Protein AF-A0A0F5K1A6-F1 (afdb_monomer_lite)

Structure (mmCIF, N/CA/C/O backbone):
data_AF-A0A0F5K1A6-F1
#
_entry.id   AF-A0A0F5K1A6-F1
#
loop_
_atom_site.group_PDB
_atom_site.id
_atom_site.type_symbol
_a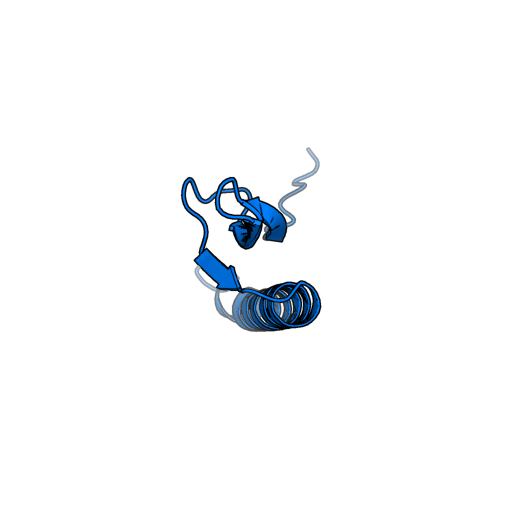tom_site.label_atom_id
_atom_site.label_alt_id
_atom_site.label_comp_id
_atom_site.label_asym_id
_atom_site.label_entity_id
_atom_site.label_seq_id
_atom_site.pdbx_PDB_ins_code
_atom_site.Cartn_x
_atom_site.Cartn_y
_atom_site.Cartn_z
_atom_site.occupancy
_atom_site.B_iso_or_equiv
_atom_site.auth_seq_id
_atom_site.auth_comp_id
_atom_site.auth_asym_id
_atom_site.auth_atom_id
_atom_site.pdbx_PDB_model_num
ATOM 1 N N . MET A 1 1 ? 34.954 -2.073 -0.230 1.00 43.25 1 MET A N 1
ATOM 2 C CA . MET A 1 1 ? 33.758 -1.528 0.445 1.00 43.25 1 MET A CA 1
ATOM 3 C C . MET A 1 1 ? 32.568 -2.039 -0.340 1.00 43.25 1 MET A C 1
ATOM 5 O O . MET A 1 1 ? 32.477 -1.736 -1.521 1.00 43.25 1 MET A O 1
ATOM 9 N N . TYR A 1 2 ? 31.781 -2.938 0.248 1.00 43.03 2 TYR A N 1
ATOM 10 C CA . TYR A 1 2 ? 30.648 -3.567 -0.426 1.00 43.03 2 TYR A CA 1
ATOM 11 C C . TYR A 1 2 ? 29.520 -2.540 -0.516 1.00 43.03 2 TYR A C 1
ATOM 13 O O . TYR A 1 2 ? 28.997 -2.117 0.511 1.00 43.03 2 TYR A O 1
ATOM 21 N N . TYR A 1 3 ? 29.198 -2.093 -1.729 1.00 47.50 3 TYR A N 1
ATOM 22 C CA . TYR A 1 3 ? 27.975 -1.341 -1.975 1.00 47.50 3 TYR A CA 1
ATOM 23 C C . TYR A 1 3 ? 26.823 -2.339 -1.955 1.00 47.50 3 TYR A C 1
ATOM 25 O O . TYR A 1 3 ? 26.464 -2.903 -2.987 1.00 47.50 3 TYR A O 1
ATOM 33 N N . ASP A 1 4 ? 26.268 -2.580 -0.770 1.00 48.72 4 ASP A N 1
ATOM 34 C CA . ASP A 1 4 ? 24.930 -3.149 -0.654 1.00 48.72 4 ASP A CA 1
ATOM 35 C C . ASP A 1 4 ? 23.932 -2.032 -0.983 1.00 48.72 4 ASP A C 1
ATOM 37 O O . ASP A 1 4 ? 23.308 -1.419 -0.124 1.00 48.72 4 ASP A O 1
ATOM 41 N N . THR A 1 5 ? 23.891 -1.662 -2.262 1.00 47.81 5 THR A N 1
ATOM 42 C CA . THR A 1 5 ? 22.853 -0.789 -2.807 1.00 47.81 5 THR A CA 1
ATOM 43 C C . THR A 1 5 ? 21.892 -1.662 -3.593 1.00 47.81 5 THR A C 1
ATOM 45 O O . THR A 1 5 ? 21.575 -1.393 -4.753 1.00 47.81 5 THR A O 1
ATOM 48 N N . SER A 1 6 ? 21.422 -2.740 -2.967 1.00 53.31 6 SER A N 1
ATOM 49 C CA . SER A 1 6 ? 20.142 -3.301 -3.360 1.00 53.31 6 SER A CA 1
ATOM 50 C C . SER A 1 6 ? 19.135 -2.207 -3.029 1.00 53.31 6 SER A C 1
ATOM 52 O O . SER A 1 6 ? 18.763 -2.015 -1.876 1.00 53.31 6 SER A O 1
ATOM 54 N N . ASN A 1 7 ? 18.764 -1.409 -4.032 1.00 56.28 7 ASN A N 1
ATOM 55 C CA . ASN A 1 7 ? 17.706 -0.398 -3.970 1.00 56.28 7 ASN A CA 1
ATOM 56 C C . ASN A 1 7 ? 16.345 -1.120 -3.863 1.00 56.28 7 ASN A C 1
ATOM 58 O O . ASN A 1 7 ? 15.423 -0.928 -4.657 1.00 56.28 7 ASN A O 1
ATOM 62 N N . GLU A 1 8 ? 16.286 -2.091 -2.954 1.00 64.38 8 GLU A N 1
ATOM 63 C CA . GLU A 1 8 ? 15.239 -3.070 -2.819 1.00 64.38 8 GLU A CA 1
ATOM 64 C C . GLU A 1 8 ? 14.159 -2.405 -1.999 1.00 64.38 8 GLU A C 1
ATOM 66 O O . GLU A 1 8 ? 14.273 -2.136 -0.804 1.00 64.38 8 GLU A O 1
ATOM 71 N N . THR A 1 9 ? 13.118 -2.017 -2.712 1.00 71.25 9 THR A N 1
ATOM 72 C CA . THR A 1 9 ? 12.010 -1.324 -2.103 1.00 71.25 9 THR A CA 1
ATOM 73 C C . THR A 1 9 ? 11.192 -2.343 -1.315 1.00 71.25 9 THR A C 1
ATOM 75 O O . THR A 1 9 ? 10.471 -3.153 -1.897 1.00 71.25 9 THR A O 1
ATOM 78 N N . ILE A 1 10 ? 11.336 -2.329 0.011 1.00 77.88 10 ILE A N 1
ATOM 79 C CA . ILE A 1 10 ? 10.623 -3.241 0.908 1.00 77.88 10 ILE A CA 1
ATOM 80 C C . ILE A 1 10 ? 9.205 -2.710 1.144 1.00 77.88 10 ILE A C 1
ATOM 82 O O . ILE A 1 10 ? 9.011 -1.598 1.645 1.00 77.88 10 ILE A O 1
ATOM 86 N N . TYR A 1 11 ? 8.209 -3.534 0.817 1.00 82.69 11 TYR A N 1
ATOM 87 C CA . TYR A 1 11 ? 6.799 -3.290 1.119 1.00 82.69 11 TYR A CA 1
ATOM 88 C C . TYR A 1 11 ? 6.368 -4.147 2.303 1.00 82.69 11 TYR A C 1
ATOM 90 O O . TYR A 1 11 ? 6.595 -5.355 2.336 1.00 82.69 11 TYR A O 1
ATOM 98 N N . ARG A 1 12 ? 5.723 -3.519 3.282 1.00 86.38 12 ARG A N 1
ATOM 99 C CA . ARG A 1 12 ? 5.206 -4.155 4.491 1.00 86.38 12 ARG A CA 1
ATOM 100 C C . ARG A 1 12 ? 3.688 -4.127 4.455 1.00 86.38 12 ARG A C 1
ATOM 102 O O . ARG A 1 12 ? 3.093 -3.069 4.259 1.00 86.38 12 ARG A O 1
ATOM 109 N N . VAL A 1 13 ? 3.075 -5.283 4.678 1.00 89.00 13 VAL A N 1
ATOM 110 C CA . VAL A 1 13 ? 1.627 -5.409 4.858 1.00 89.00 13 VAL A CA 1
ATOM 111 C C . VAL A 1 13 ? 1.365 -5.530 6.353 1.00 89.00 13 VAL A C 1
ATOM 113 O O . VAL A 1 13 ? 1.773 -6.504 6.983 1.00 89.00 13 VAL A O 1
ATOM 116 N N . LEU A 1 14 ? 0.739 -4.514 6.935 1.00 89.06 14 LEU A N 1
ATOM 117 C CA . LEU A 1 14 ? 0.477 -4.424 8.370 1.00 89.06 14 LEU A CA 1
ATOM 118 C C . LEU A 1 14 ? -1.013 -4.231 8.604 1.00 89.06 14 LEU A C 1
ATOM 120 O O . LEU A 1 14 ? -1.715 -3.665 7.773 1.00 89.06 14 LEU A O 1
ATOM 124 N N . ARG A 1 15 ? -1.512 -4.681 9.753 1.00 88.44 15 ARG A N 1
ATOM 125 C CA . ARG A 1 15 ? -2.895 -4.407 10.134 1.00 88.44 15 ARG A CA 1
ATOM 126 C C . ARG A 1 15 ? -2.980 -3.043 10.819 1.00 88.44 15 ARG A C 1
ATOM 128 O O . ARG A 1 15 ? -2.342 -2.825 11.847 1.00 88.44 15 ARG A O 1
ATOM 135 N N . GLY A 1 16 ? -3.750 -2.139 10.229 1.00 86.25 16 GLY A N 1
ATOM 136 C CA . GLY A 1 16 ? -4.033 -0.805 10.732 1.00 86.25 16 GLY A CA 1
ATOM 137 C C . GLY A 1 16 ? -4.902 -0.827 11.989 1.00 86.25 16 GLY A C 1
ATOM 138 O O . GLY A 1 16 ? -5.585 -1.806 12.302 1.00 86.25 16 GLY A O 1
ATOM 139 N N . LYS A 1 17 ? -4.888 0.289 12.726 1.00 84.38 17 LYS A N 1
ATOM 140 C CA . LYS A 1 17 ? -5.679 0.470 13.961 1.00 84.38 17 LYS A CA 1
ATOM 141 C C . LYS A 1 17 ? -7.192 0.484 13.717 1.00 84.38 17 LYS A C 1
ATOM 143 O O . LYS A 1 17 ? -7.962 0.282 14.646 1.00 84.38 17 LYS A O 1
ATOM 148 N N . ASP A 1 18 ? -7.598 0.729 12.479 1.00 85.38 18 ASP A N 1
ATOM 149 C CA . ASP A 1 18 ? -8.970 0.673 11.974 1.00 85.38 18 ASP A CA 1
ATOM 150 C C . ASP A 1 18 ? -9.411 -0.754 11.595 1.00 85.38 18 ASP A C 1
ATOM 152 O O . ASP A 1 18 ? -10.541 -0.962 11.164 1.00 85.38 18 ASP A O 1
ATOM 156 N N . GLY A 1 19 ? -8.531 -1.748 11.760 1.00 87.75 19 GLY A N 1
ATOM 157 C CA . GLY A 1 19 ? -8.801 -3.146 11.440 1.00 87.75 19 GLY A CA 1
ATOM 158 C C . GLY A 1 19 ? -8.578 -3.511 9.972 1.00 87.75 19 GLY A C 1
ATOM 159 O O . GLY A 1 19 ? -8.681 -4.702 9.655 1.00 87.75 19 GLY A O 1
ATOM 160 N N . ARG A 1 20 ? -8.231 -2.533 9.122 1.00 92.00 20 ARG A N 1
ATOM 161 C CA . ARG A 1 20 ? -7.902 -2.693 7.698 1.00 92.00 20 ARG A CA 1
ATOM 162 C C . ARG A 1 20 ? -6.438 -3.077 7.503 1.00 92.00 20 ARG A C 1
ATOM 164 O O . ARG A 1 20 ? -5.604 -2.857 8.372 1.00 92.00 20 ARG A O 1
ATOM 171 N N . TRP A 1 21 ? -6.112 -3.664 6.365 1.00 92.31 21 TRP A N 1
ATOM 172 C CA . TRP A 1 21 ? -4.752 -3.993 5.956 1.00 92.31 21 TRP A CA 1
ATOM 173 C C . TRP A 1 21 ? -4.120 -2.823 5.219 1.00 92.31 21 TRP A C 1
ATOM 175 O O . TRP A 1 21 ? -4.643 -2.352 4.216 1.00 92.31 21 TRP A O 1
ATOM 185 N N . GLU A 1 22 ? -2.985 -2.353 5.709 1.00 91.75 22 GLU A N 1
ATOM 186 C CA . GLU A 1 22 ? -2.248 -1.228 5.159 1.00 91.75 22 GLU A CA 1
ATOM 187 C C . GLU A 1 22 ? -0.967 -1.727 4.489 1.00 91.75 22 GLU A C 1
ATOM 189 O O . GLU A 1 22 ? -0.186 -2.473 5.085 1.00 91.75 22 GLU A O 1
ATOM 194 N N . VAL A 1 23 ? -0.730 -1.287 3.255 1.00 90.00 23 VAL A N 1
ATOM 195 C CA . VAL A 1 23 ? 0.525 -1.540 2.542 1.00 90.00 23 VAL A CA 1
ATOM 196 C C . VAL A 1 23 ? 1.398 -0.303 2.677 1.00 90.00 23 VAL A C 1
ATOM 198 O O . VAL A 1 23 ? 1.046 0.769 2.188 1.00 90.00 23 VAL A O 1
ATOM 201 N N . THR A 1 24 ? 2.534 -0.439 3.352 1.00 87.75 24 THR A N 1
ATOM 202 C CA . THR A 1 24 ? 3.469 0.659 3.621 1.00 87.75 24 THR A CA 1
ATOM 203 C C . THR A 1 24 ? 4.834 0.316 3.054 1.00 87.75 24 THR A C 1
ATOM 205 O O . THR A 1 24 ? 5.347 -0.777 3.274 1.00 87.75 24 THR A O 1
ATOM 208 N N . GLN A 1 25 ? 5.437 1.245 2.326 1.00 84.12 25 GLN A N 1
ATOM 209 C CA . GLN A 1 25 ? 6.832 1.125 1.917 1.00 84.12 25 GLN A CA 1
ATOM 210 C C . GLN A 1 25 ? 7.732 1.515 3.091 1.00 84.12 25 GLN A C 1
ATOM 212 O O . GLN A 1 25 ? 7.428 2.469 3.799 1.00 84.12 25 GLN A O 1
ATOM 217 N N . GLU A 1 26 ? 8.837 0.806 3.301 1.00 77.44 26 GLU A N 1
ATOM 218 C CA . GLU A 1 26 ? 9.722 1.027 4.454 1.00 77.44 26 GLU A CA 1
ATOM 219 C C . GLU A 1 26 ? 10.221 2.476 4.586 1.00 77.44 26 GLU A C 1
ATOM 221 O O . GLU A 1 26 ? 10.328 3.008 5.690 1.00 77.44 26 GLU A O 1
ATOM 226 N N . THR A 1 27 ? 10.458 3.144 3.459 1.00 74.75 27 THR A N 1
ATOM 227 C CA . THR A 1 27 ? 10.890 4.546 3.395 1.00 74.75 27 THR A CA 1
ATOM 228 C C . THR A 1 27 ? 9.733 5.547 3.482 1.00 74.75 27 THR A C 1
ATOM 230 O O . THR A 1 27 ? 9.959 6.740 3.702 1.00 74.75 27 THR A O 1
ATOM 233 N N . ALA A 1 28 ? 8.485 5.094 3.340 1.00 74.69 28 ALA A N 1
ATOM 234 C CA . ALA A 1 28 ? 7.309 5.949 3.359 1.00 74.69 28 ALA A CA 1
ATOM 235 C C . ALA A 1 28 ? 6.749 6.097 4.780 1.00 74.69 28 ALA A C 1
ATOM 237 O O . ALA A 1 28 ? 6.388 5.136 5.452 1.00 74.69 28 ALA A O 1
ATOM 238 N N . LYS A 1 29 ? 6.573 7.349 5.220 1.00 76.00 29 LYS A N 1
ATOM 239 C CA . LYS A 1 29 ? 5.918 7.666 6.504 1.00 76.00 29 LYS A CA 1
ATOM 240 C C . LYS A 1 29 ? 4.407 7.402 6.508 1.00 76.00 29 LYS A C 1
ATOM 242 O O . LYS A 1 29 ? 3.774 7.544 7.551 1.00 76.00 29 LYS A O 1
ATOM 247 N N . ARG A 1 30 ? 3.808 7.111 5.351 1.00 81.19 30 ARG A N 1
ATOM 248 C CA . ARG A 1 30 ? 2.364 6.924 5.181 1.00 81.19 30 ARG A CA 1
ATOM 249 C C . ARG A 1 30 ? 2.089 5.629 4.421 1.00 81.19 30 ARG A C 1
ATOM 251 O O . ARG A 1 30 ? 2.863 5.301 3.520 1.00 81.19 30 ARG A O 1
ATOM 258 N N . PRO A 1 31 ? 0.990 4.932 4.748 1.00 85.19 31 PRO A N 1
ATOM 259 C CA . PRO A 1 31 ? 0.551 3.791 3.965 1.00 85.19 31 PRO A CA 1
ATOM 260 C C . PRO A 1 31 ? 0.214 4.244 2.542 1.00 85.19 31 PRO A C 1
ATOM 262 O O . PRO A 1 31 ? -0.415 5.284 2.343 1.00 85.19 31 PRO A O 1
ATOM 265 N N . LEU A 1 32 ? 0.658 3.461 1.564 1.00 85.88 32 LEU A N 1
ATOM 266 C CA . LEU A 1 32 ? 0.386 3.679 0.144 1.00 85.88 32 LEU A CA 1
ATOM 267 C C . LEU A 1 32 ? -1.071 3.363 -0.179 1.00 85.88 32 LEU A C 1
ATOM 269 O O . LEU A 1 32 ? -1.717 4.083 -0.936 1.00 85.88 32 LEU A O 1
ATOM 273 N N . ALA A 1 33 ? -1.582 2.289 0.418 1.00 87.75 33 ALA A N 1
ATOM 274 C CA . ALA A 1 33 ? -2.936 1.818 0.204 1.00 87.75 33 ALA A CA 1
ATOM 275 C C . ALA A 1 33 ? -3.475 1.104 1.447 1.00 87.75 33 ALA A C 1
ATOM 277 O O . ALA A 1 33 ? -2.716 0.629 2.299 1.00 87.75 33 ALA A O 1
ATOM 278 N N . ARG A 1 34 ? -4.805 1.043 1.533 1.00 90.50 34 ARG A N 1
ATOM 279 C CA . ARG A 1 34 ? -5.552 0.366 2.593 1.00 90.50 34 ARG A CA 1
ATOM 280 C C . ARG A 1 34 ? -6.590 -0.551 1.972 1.00 90.50 34 ARG A C 1
ATOM 282 O O . ARG A 1 34 ? -7.260 -0.152 1.024 1.00 90.50 34 ARG A O 1
ATOM 289 N N . PHE A 1 35 ? -6.756 -1.730 2.547 1.00 91.31 35 PHE A N 1
ATOM 290 C CA . PHE A 1 35 ? -7.636 -2.776 2.050 1.00 91.31 35 PHE A CA 1
ATOM 291 C C . PHE A 1 35 ? -8.403 -3.417 3.199 1.00 91.31 35 PHE A C 1
ATOM 293 O O . PHE A 1 35 ? -7.886 -3.554 4.303 1.00 91.31 35 PHE A O 1
ATOM 300 N N . ASP A 1 36 ? -9.631 -3.856 2.950 1.00 90.69 36 ASP A N 1
ATOM 301 C CA . ASP A 1 36 ? -10.405 -4.582 3.963 1.00 90.69 36 ASP A CA 1
ATOM 302 C C . ASP A 1 36 ? -9.956 -6.054 4.079 1.00 90.69 36 ASP A C 1
ATOM 304 O O . ASP A 1 36 ? -10.106 -6.675 5.133 1.00 90.69 36 ASP A O 1
ATOM 308 N N . ARG A 1 37 ? -9.349 -6.612 3.019 1.00 91.88 37 ARG A N 1
ATOM 309 C CA . ARG A 1 37 ? -8.865 -8.000 2.957 1.00 91.88 37 ARG A CA 1
ATOM 310 C C . ARG A 1 37 ? -7.345 -8.082 2.874 1.00 91.88 37 ARG A C 1
ATOM 312 O O . ARG A 1 37 ? -6.695 -7.270 2.221 1.00 91.88 37 ARG A O 1
ATOM 319 N N . MET A 1 38 ? -6.795 -9.108 3.522 1.00 88.88 38 MET A N 1
ATOM 320 C CA . MET A 1 38 ? -5.356 -9.380 3.517 1.00 88.88 38 MET A CA 1
ATOM 321 C C . MET A 1 38 ? -4.870 -9.770 2.121 1.00 88.88 38 MET A C 1
ATOM 323 O O . MET A 1 38 ? -3.801 -9.332 1.706 1.00 88.88 38 MET A O 1
ATOM 327 N N . ASP A 1 39 ? -5.662 -10.570 1.404 1.00 90.88 39 ASP A N 1
ATOM 328 C CA . ASP A 1 39 ? -5.321 -11.055 0.066 1.00 90.88 39 ASP A CA 1
ATOM 329 C C . ASP A 1 39 ? -5.163 -9.899 -0.925 1.00 90.88 39 ASP A C 1
ATOM 331 O O . ASP A 1 39 ? -4.159 -9.838 -1.632 1.00 90.88 39 ASP A O 1
ATOM 335 N N . ASP A 1 40 ? -6.079 -8.926 -0.889 1.00 91.69 40 ASP A N 1
ATOM 336 C CA . ASP A 1 40 ? -6.023 -7.725 -1.732 1.00 91.69 40 ASP A CA 1
ATOM 337 C C . ASP A 1 40 ? -4.772 -6.885 -1.418 1.00 91.69 40 ASP A C 1
ATOM 339 O O . ASP A 1 40 ? -4.068 -6.438 -2.324 1.00 91.69 40 ASP A O 1
ATOM 343 N N . ALA A 1 41 ? -4.437 -6.731 -0.130 1.00 89.56 41 ALA A N 1
ATOM 344 C CA . ALA A 1 41 ? -3.233 -6.019 0.297 1.00 89.56 41 ALA A CA 1
ATOM 345 C C . ALA A 1 41 ? -1.940 -6.730 -0.134 1.00 89.56 41 ALA A C 1
ATOM 347 O O . ALA A 1 41 ? -0.984 -6.080 -0.562 1.00 89.56 41 ALA A O 1
ATOM 348 N N . MET A 1 42 ? -1.901 -8.062 -0.041 1.00 88.75 42 MET A N 1
ATOM 349 C CA . MET A 1 42 ? -0.767 -8.862 -0.506 1.00 88.75 42 MET A CA 1
ATOM 350 C C . MET A 1 42 ? -0.613 -8.805 -2.022 1.00 88.75 42 MET A C 1
ATOM 352 O O . MET A 1 42 ? 0.512 -8.670 -2.505 1.00 88.75 42 MET A O 1
ATOM 356 N N . GLN A 1 43 ? -1.714 -8.909 -2.766 1.00 91.50 43 GLN A N 1
ATOM 357 C CA . GLN A 1 43 ? -1.692 -8.818 -4.222 1.00 91.50 43 GLN A CA 1
ATOM 358 C C . GLN A 1 43 ? -1.162 -7.450 -4.655 1.00 91.50 43 GLN A C 1
ATOM 360 O O . GLN A 1 43 ? -0.205 -7.385 -5.420 1.00 91.50 43 GLN A O 1
ATOM 365 N N . TYR A 1 44 ? -1.673 -6.371 -4.059 1.00 89.50 44 TYR A N 1
ATOM 366 C CA . TYR A 1 44 ? -1.190 -5.019 -4.325 1.00 89.50 44 TYR A CA 1
ATOM 367 C C . TYR A 1 44 ? 0.305 -4.855 -4.017 1.00 89.50 44 TYR A C 1
ATOM 369 O O . TYR A 1 44 ? 1.049 -4.311 -4.828 1.00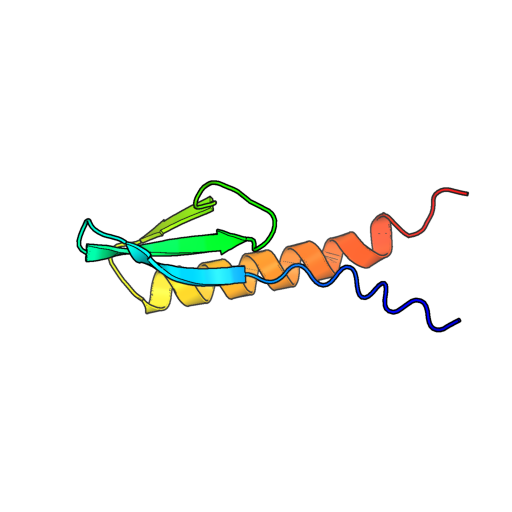 89.50 44 TYR A O 1
ATOM 377 N N . ALA A 1 45 ? 0.779 -5.356 -2.871 1.00 86.88 45 ALA A N 1
ATOM 378 C CA . ALA A 1 45 ? 2.199 -5.285 -2.524 1.00 86.88 45 ALA A CA 1
ATOM 379 C C . ALA A 1 45 ? 3.086 -6.012 -3.551 1.00 86.88 45 ALA A C 1
ATOM 381 O O . ALA A 1 45 ? 4.141 -5.498 -3.925 1.00 86.88 45 ALA A O 1
ATOM 382 N N . ARG A 1 46 ? 2.645 -7.179 -4.042 1.00 86.81 46 ARG A N 1
ATOM 383 C CA . ARG A 1 46 ? 3.346 -7.941 -5.088 1.00 86.81 46 ARG A CA 1
ATOM 384 C C . ARG A 1 46 ? 3.360 -7.203 -6.420 1.00 86.81 46 ARG A C 1
ATOM 386 O O . ARG A 1 46 ? 4.414 -7.136 -7.049 1.00 86.81 46 ARG A O 1
ATOM 393 N N . ASP A 1 47 ? 2.229 -6.637 -6.825 1.00 88.38 47 ASP A N 1
ATOM 394 C CA . ASP A 1 47 ? 2.102 -5.908 -8.088 1.00 88.38 47 ASP A CA 1
ATOM 395 C C . ASP A 1 47 ? 3.006 -4.668 -8.084 1.00 88.38 47 ASP A C 1
ATOM 397 O O . ASP A 1 47 ? 3.789 -4.460 -9.012 1.00 88.38 47 ASP A O 1
ATOM 401 N N . VAL A 1 48 ? 2.999 -3.902 -6.988 1.00 83.38 48 VAL A N 1
ATOM 402 C CA . VAL A 1 48 ? 3.849 -2.715 -6.828 1.00 83.38 48 VAL A CA 1
ATOM 403 C C . VAL A 1 48 ? 5.335 -3.087 -6.761 1.00 83.38 48 VAL A C 1
ATOM 405 O O . VAL A 1 48 ? 6.172 -2.382 -7.331 1.00 83.38 48 VAL A O 1
ATOM 408 N N . GLN A 1 49 ? 5.695 -4.195 -6.108 1.00 82.25 49 GLN A N 1
ATOM 409 C CA . GLN A 1 49 ? 7.076 -4.685 -6.097 1.00 82.25 49 GLN A CA 1
ATOM 410 C C . GLN A 1 49 ? 7.533 -5.115 -7.499 1.00 82.25 49 GLN A C 1
ATOM 412 O O . GLN A 1 49 ? 8.642 -4.773 -7.920 1.00 82.25 49 GLN A O 1
ATOM 417 N N . ALA A 1 50 ? 6.685 -5.833 -8.240 1.00 81.38 50 ALA A N 1
ATOM 418 C CA . ALA A 1 50 ? 6.960 -6.246 -9.613 1.00 81.38 50 ALA A CA 1
ATOM 419 C C . ALA A 1 50 ? 7.114 -5.036 -10.547 1.00 81.38 50 ALA A C 1
ATOM 421 O O . ALA A 1 50 ? 8.023 -5.011 -11.380 1.00 81.38 50 ALA A O 1
ATOM 422 N N . GLU A 1 51 ? 6.281 -4.012 -10.372 1.00 78.12 51 GLU A N 1
ATOM 423 C CA . GLU A 1 51 ? 6.355 -2.772 -11.136 1.00 78.12 51 GLU A CA 1
ATOM 424 C C . GLU A 1 51 ? 7.628 -1.973 -10.816 1.00 78.12 51 GLU A C 1
ATOM 426 O O . GLU A 1 51 ? 8.348 -1.577 -11.731 1.00 78.12 51 GLU A O 1
ATOM 431 N N . ASN A 1 52 ? 8.007 -1.838 -9.541 1.00 72.06 52 ASN A N 1
ATOM 432 C CA . ASN A 1 52 ? 9.267 -1.179 -9.172 1.00 72.06 52 ASN A CA 1
ATOM 433 C C . ASN A 1 52 ? 10.491 -1.930 -9.703 1.00 72.06 52 ASN A C 1
ATOM 435 O O . ASN A 1 52 ? 11.417 -1.310 -10.228 1.00 72.06 52 ASN A O 1
ATOM 439 N N . ARG A 1 53 ? 10.473 -3.268 -9.679 1.00 67.50 53 ARG A N 1
ATOM 440 C CA . ARG A 1 53 ? 11.525 -4.082 -10.306 1.00 67.50 53 ARG A CA 1
ATOM 441 C C . ARG A 1 53 ? 11.591 -3.864 -11.822 1.00 67.50 53 ARG A C 1
ATOM 443 O O . ARG A 1 53 ? 12.672 -3.921 -12.407 1.00 67.50 53 ARG A O 1
ATOM 450 N N . ARG A 1 54 ? 10.452 -3.580 -12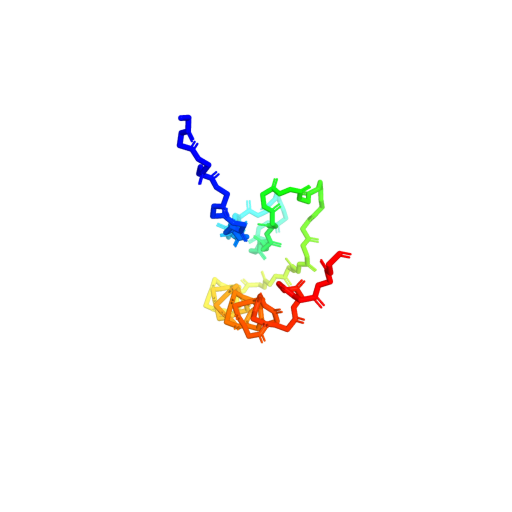.461 1.00 62.03 54 ARG A N 1
ATOM 451 C CA . ARG A 1 54 ? 10.355 -3.258 -13.890 1.00 62.03 54 ARG A CA 1
ATOM 452 C C . ARG A 1 54 ? 10.809 -1.833 -14.225 1.00 62.03 54 ARG A C 1
ATOM 454 O O . ARG A 1 54 ? 11.136 -1.590 -15.376 1.00 62.03 54 ARG A O 1
ATOM 461 N N . TYR A 1 55 ? 10.889 -0.908 -13.276 1.00 54.09 55 TYR A N 1
ATOM 462 C CA . TYR A 1 55 ? 11.494 0.410 -13.516 1.00 54.09 55 TYR A CA 1
ATOM 463 C C . TYR A 1 55 ? 12.945 0.507 -13.034 1.00 54.09 55 TYR A C 1
ATOM 465 O O . TYR A 1 55 ? 13.682 1.364 -13.517 1.00 54.09 55 TYR A O 1
ATOM 473 N N . ALA A 1 56 ? 13.400 -0.415 -12.179 1.00 53.12 56 ALA A N 1
ATOM 474 C CA . ALA A 1 56 ? 14.781 -0.462 -11.699 1.00 53.12 56 ALA A CA 1
ATOM 475 C C . ALA A 1 56 ? 15.820 -0.592 -12.832 1.00 53.12 56 ALA A C 1
ATOM 477 O O . ALA A 1 56 ? 16.911 -0.046 -12.724 1.00 53.12 56 ALA A O 1
ATOM 478 N N . TRP A 1 57 ? 15.488 -1.253 -13.949 1.00 50.16 57 TRP A N 1
ATOM 479 C CA . TRP A 1 57 ? 16.392 -1.350 -15.107 1.00 50.16 57 TRP A CA 1
ATOM 480 C C . TRP A 1 57 ? 16.349 -0.126 -16.038 1.00 50.16 57 TRP A C 1
ATOM 482 O O . TRP A 1 57 ? 17.255 0.041 -16.853 1.00 50.16 57 TRP A O 1
ATOM 492 N N . LEU A 1 58 ? 15.332 0.738 -15.925 1.00 51.28 58 LEU A N 1
ATOM 493 C CA . LEU A 1 58 ? 15.192 1.950 -16.745 1.00 51.28 58 LEU A CA 1
ATOM 494 C C . LEU A 1 58 ? 15.935 3.152 -16.146 1.00 51.28 58 LEU A C 1
ATOM 496 O O . LEU A 1 58 ? 16.380 4.022 -16.890 1.00 51.28 58 LEU A O 1
ATOM 500 N N . THR A 1 59 ? 16.109 3.200 -14.823 1.00 45.94 59 THR A N 1
ATOM 501 C CA . THR A 1 59 ? 16.733 4.336 -14.121 1.00 45.94 59 THR A CA 1
ATOM 502 C C . THR A 1 59 ? 18.216 4.141 -13.783 1.00 45.94 59 THR A C 1
ATOM 504 O O . THR A 1 59 ? 18.884 5.114 -13.451 1.00 45.94 59 THR A O 1
ATOM 507 N N . THR A 1 60 ? 18.797 2.947 -13.969 1.00 47.69 60 THR A N 1
ATOM 508 C CA . THR A 1 60 ? 20.256 2.694 -13.837 1.00 47.69 60 THR A CA 1
ATOM 509 C C . THR A 1 60 ? 21.097 3.287 -14.987 1.00 47.69 60 THR A C 1
ATOM 511 O O . THR A 1 60 ? 22.301 3.059 -15.071 1.00 47.69 60 THR A O 1
ATOM 514 N N . ARG A 1 61 ? 20.510 4.099 -15.876 1.00 48.31 61 ARG A N 1
ATOM 515 C CA . ARG A 1 61 ? 21.245 4.799 -16.938 1.00 48.31 61 ARG A CA 1
ATOM 516 C C . ARG A 1 61 ? 20.996 6.305 -16.903 1.00 48.31 61 ARG A C 1
ATOM 518 O O . ARG A 1 61 ? 20.379 6.850 -17.809 1.00 48.31 61 ARG A O 1
ATOM 525 N N . GLN A 1 62 ? 21.549 6.983 -15.905 1.00 38.19 62 GLN A N 1
ATOM 526 C CA . GLN A 1 62 ? 22.066 8.334 -16.112 1.00 38.19 62 GLN A CA 1
ATOM 527 C C . GLN A 1 62 ? 23.470 8.418 -15.514 1.00 38.19 62 GLN A C 1
ATOM 529 O O . GLN A 1 62 ? 23.699 8.016 -14.375 1.00 38.19 62 GLN A O 1
ATOM 534 N N . ALA A 1 63 ? 24.384 8.807 -16.401 1.00 39.56 63 ALA A N 1
ATOM 535 C CA . ALA A 1 63 ? 25.814 8.982 -16.208 1.00 39.56 63 ALA A CA 1
ATOM 536 C C . ALA A 1 63 ? 26.130 10.303 -15.498 1.00 39.56 63 ALA A C 1
ATOM 538 O O . ALA A 1 63 ? 25.247 11.193 -15.510 1.00 39.56 63 ALA A O 1
#

Radius of gyration: 14.12 Å; chains: 1; bounding box: 44×20×31 Å

Foldseek 3Di:
DDPPPPVQFDWDWDQDPVRWTFIDTPPDPDTPDTGNDPVVSVVVNVVVNVVVVVCVVVPVDDD

pLDDT: 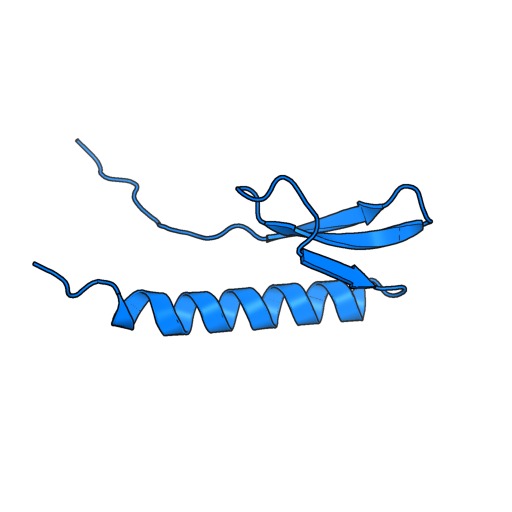mean 75.01, std 17.23, range [38.19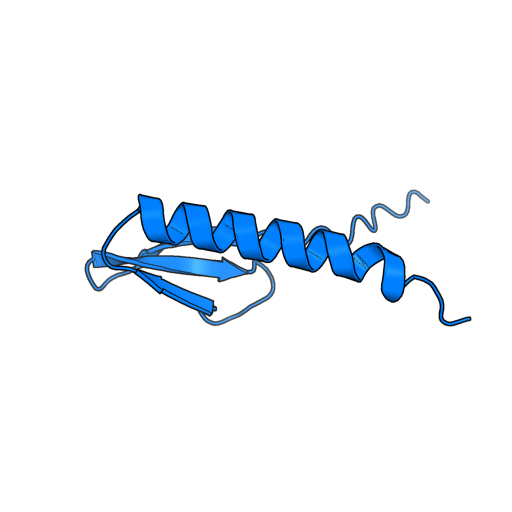, 92.31]

Organism: NCBI:txid28092

Sequence (63 aa):
MYYDTSNETIYRVLRGKDGRWEVTQETAKRPLARFDRMDDAMQYARDVQAENRRYAWLTTRQA

InterPro domains:
  IPR018691 Protein of unknown functi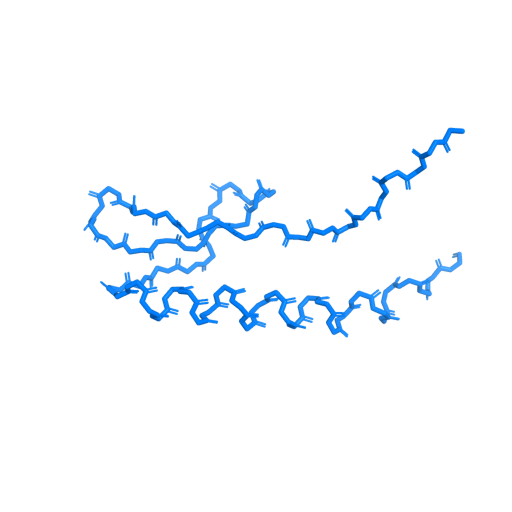on DUF2188 [PF09954] (11-55)

Secondary structure (DSSP, 8-state):
----------EEEEE-TTSSEEEEETT-SS-SEEESSHHHHHHHHHHHHHHHHHHHHHHS---